Protein AF-A0A2V9KL20-F1 (afdb_monomer_lite)

pLDDT: mean 90.33, std 7.79, range [56.53, 96.44]

Foldseek 3Di:
DAAEAEEAPVCQDPDPCLVVPDDCVRPPPVNSVVVVVVVCVVPHHYHYNADEPPRDHPVVCVVVPDPDDDDPHDDD

Secondary structure (DSSP, 8-state):
---EEE--TT-SSTTTHHHHTS-TTTS-HHHHHHHHHHHHHT--EEE-S--BTTTB-HHHHHHTT-S---------

Sequence (76 aa):
MIPHIFQPFIAPVPGGMLHLGIPEYRLPRDVLQAQIREILDLGPKLVLNTRLGKDFSLADLTAQGFKAILLAIGLH

Radius of gyration: 13.73 Å; chains: 1; bounding box: 28×21×37 Å

Structure (mmCIF, N/CA/C/O backbone):
data_AF-A0A2V9KL20-F1
#
_entry.id   AF-A0A2V9KL20-F1
#
loop_
_atom_site.group_PDB
_atom_site.id
_atom_site.type_symbol
_atom_site.label_atom_id
_atom_site.label_alt_id
_atom_site.labe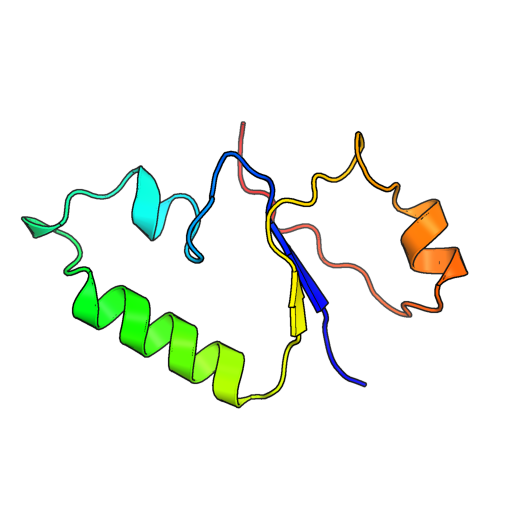l_comp_id
_atom_site.label_asym_id
_atom_site.label_entity_id
_atom_site.label_seq_id
_atom_site.pdbx_PDB_ins_code
_atom_site.Cartn_x
_atom_site.Cartn_y
_atom_site.Cartn_z
_atom_site.occupancy
_atom_site.B_iso_or_equiv
_atom_site.auth_seq_id
_atom_site.auth_comp_id
_atom_site.auth_asym_id
_atom_site.auth_atom_id
_atom_site.pdbx_PDB_model_num
ATOM 1 N N . MET A 1 1 ? -15.018 -12.127 4.914 1.00 69.38 1 MET A N 1
ATOM 2 C CA . MET A 1 1 ? -14.531 -10.870 5.529 1.00 69.38 1 MET A CA 1
ATOM 3 C C . MET A 1 1 ? -13.702 -10.161 4.476 1.00 69.38 1 MET A C 1
ATOM 5 O O . MET A 1 1 ? -12.807 -10.799 3.946 1.00 69.38 1 MET A O 1
ATOM 9 N N . ILE A 1 2 ? -14.046 -8.925 4.108 1.00 85.62 2 ILE A N 1
ATOM 10 C CA . ILE A 1 2 ? -13.352 -8.195 3.036 1.00 85.62 2 ILE A CA 1
ATOM 11 C C . ILE A 1 2 ? -12.082 -7.547 3.612 1.00 85.62 2 ILE A C 1
ATOM 13 O O . ILE A 1 2 ? -12.200 -6.692 4.499 1.00 85.62 2 ILE A O 1
ATOM 17 N N . PRO A 1 3 ? -10.875 -7.938 3.165 1.00 91.31 3 PRO A N 1
ATOM 18 C CA . PRO A 1 3 ? -9.644 -7.307 3.623 1.00 91.31 3 PRO A CA 1
ATOM 19 C C . PRO A 1 3 ? -9.563 -5.858 3.130 1.00 91.31 3 PRO A C 1
ATOM 21 O O . PRO A 1 3 ? -10.043 -5.524 2.048 1.00 91.31 3 PRO A O 1
ATOM 24 N N . HIS A 1 4 ? -8.961 -4.992 3.943 1.00 94.19 4 HIS A N 1
ATOM 25 C CA . HIS A 1 4 ? -8.701 -3.599 3.584 1.00 94.19 4 HIS A CA 1
ATOM 26 C C . HIS A 1 4 ? -7.193 -3.382 3.473 1.00 94.19 4 HIS A C 1
ATOM 28 O O . HIS A 1 4 ? -6.441 -3.785 4.361 1.00 94.19 4 HIS A O 1
ATOM 34 N N . ILE A 1 5 ? -6.762 -2.746 2.386 1.00 92.44 5 ILE A N 1
ATOM 35 C CA . ILE A 1 5 ? -5.365 -2.393 2.126 1.00 92.44 5 ILE A CA 1
ATOM 36 C C . ILE A 1 5 ? -5.248 -0.877 2.250 1.00 92.44 5 ILE A C 1
ATOM 38 O O . ILE A 1 5 ? -5.855 -0.152 1.466 1.00 92.44 5 ILE A O 1
ATOM 42 N N . PHE A 1 6 ? -4.467 -0.402 3.218 1.00 90.88 6 PHE A N 1
ATOM 43 C CA . PHE A 1 6 ? -4.216 1.025 3.433 1.00 90.88 6 PHE A CA 1
ATOM 44 C C . PHE A 1 6 ? -2.833 1.399 2.900 1.00 90.88 6 PHE A C 1
ATOM 46 O O . PHE A 1 6 ? -1.850 0.731 3.226 1.00 90.88 6 PHE A O 1
ATOM 53 N N . GLN A 1 7 ? -2.741 2.458 2.093 1.00 85.50 7 GLN A N 1
ATOM 54 C CA . GLN A 1 7 ? -1.468 2.961 1.566 1.00 85.50 7 GLN A CA 1
ATOM 55 C C . GLN A 1 7 ? -1.329 4.475 1.774 1.00 85.50 7 GLN A C 1
ATOM 57 O O . GLN A 1 7 ? -2.298 5.212 1.578 1.00 85.50 7 GLN A O 1
ATOM 62 N N . PRO A 1 8 ? -0.134 4.962 2.163 1.00 85.50 8 PRO A N 1
ATOM 63 C CA . PRO A 1 8 ? 0.089 6.372 2.454 1.00 85.50 8 PRO A CA 1
ATOM 64 C C . PRO A 1 8 ? 0.162 7.221 1.180 1.00 85.50 8 PRO A C 1
ATOM 66 O O . PRO A 1 8 ? 0.492 6.730 0.106 1.00 85.50 8 PRO A O 1
ATOM 69 N N . PHE A 1 9 ? -0.036 8.533 1.333 1.00 73.56 9 PHE A N 1
ATOM 70 C CA . PHE A 1 9 ? 0.007 9.520 0.242 1.00 73.56 9 PHE A CA 1
ATOM 71 C C . PHE A 1 9 ? 1.303 9.505 -0.590 1.00 73.56 9 PHE A C 1
ATOM 73 O O . PHE A 1 9 ? 1.274 9.814 -1.775 1.00 73.56 9 PHE A O 1
ATOM 80 N N . ILE A 1 10 ? 2.441 9.116 0.003 1.00 65.50 10 ILE A N 1
ATOM 81 C CA . ILE A 1 10 ? 3.724 9.027 -0.721 1.00 65.50 10 ILE A CA 1
ATOM 82 C C . ILE A 1 10 ? 3.718 7.955 -1.825 1.00 65.50 10 ILE A C 1
ATOM 84 O O . ILE A 1 10 ? 4.591 7.955 -2.687 1.00 65.50 10 ILE A O 1
ATOM 88 N N . ALA A 1 11 ? 2.731 7.055 -1.802 1.00 67.81 11 ALA A N 1
ATOM 89 C CA . ALA A 1 11 ? 2.425 6.099 -2.851 1.00 67.81 11 ALA A CA 1
ATOM 90 C C . ALA A 1 11 ? 1.009 6.394 -3.389 1.00 67.81 11 ALA A C 1
ATOM 92 O O . ALA A 1 11 ? 0.063 5.680 -3.054 1.00 67.81 11 ALA A O 1
ATOM 93 N N . PRO A 1 12 ? 0.835 7.446 -4.218 1.00 68.88 12 PRO A N 1
ATOM 94 C CA . PRO A 1 12 ? -0.477 7.826 -4.757 1.00 68.88 12 PRO A CA 1
ATOM 95 C C . PRO A 1 12 ? -1.026 6.796 -5.757 1.00 68.88 12 PRO A C 1
ATOM 97 O O . PRO A 1 12 ? -2.178 6.874 -6.175 1.00 68.88 12 PRO A O 1
ATOM 100 N N . VAL A 1 13 ? -0.194 5.826 -6.135 1.00 81.56 13 VAL A N 1
ATOM 101 C CA . VAL A 1 13 ? -0.506 4.700 -7.005 1.00 81.56 13 VAL A CA 1
ATOM 102 C C . VAL A 1 13 ? -0.208 3.391 -6.273 1.00 81.56 13 VAL A C 1
ATOM 104 O O . VAL A 1 13 ? 0.829 3.282 -5.606 1.00 81.56 13 VAL A O 1
ATOM 107 N N . PRO A 1 14 ? -1.080 2.375 -6.409 1.00 85.19 14 PRO A N 1
ATOM 108 C CA . PRO A 1 14 ? -0.824 1.066 -5.837 1.00 85.19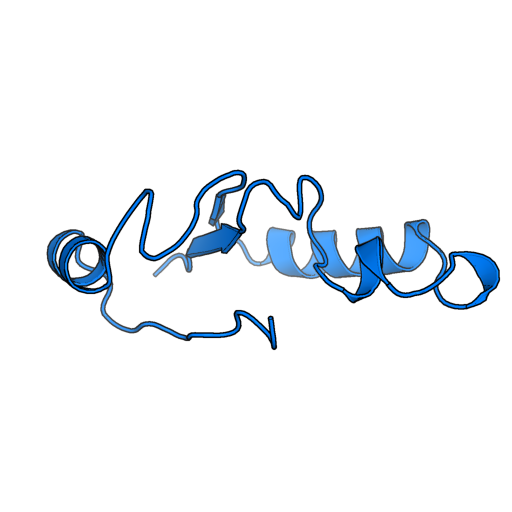 14 PRO A CA 1
ATOM 109 C C . PRO A 1 14 ? 0.456 0.442 -6.405 1.00 85.19 14 PRO A C 1
ATOM 111 O O . PRO A 1 14 ? 0.830 0.661 -7.559 1.00 85.19 14 PRO A O 1
ATOM 114 N N . GLY A 1 15 ? 1.125 -0.350 -5.565 1.00 87.38 15 GLY A N 1
ATOM 115 C CA . GLY A 1 15 ? 2.347 -1.085 -5.913 1.00 87.38 15 GLY A CA 1
ATOM 116 C C . GLY A 1 15 ? 3.588 -0.692 -5.106 1.00 87.38 15 GLY A C 1
ATOM 117 O O . GL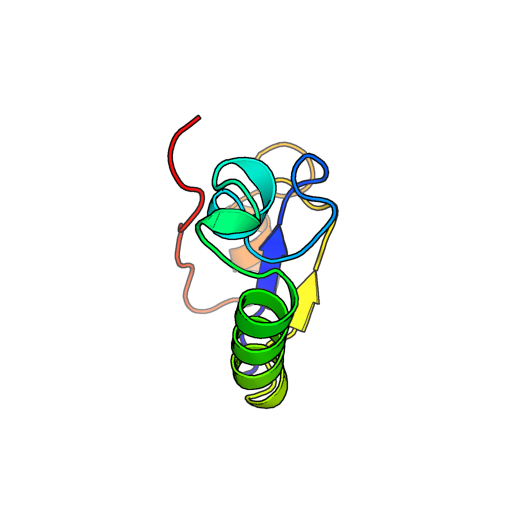Y A 1 15 ? 4.599 -1.388 -5.178 1.00 87.38 15 GLY A O 1
ATOM 118 N N . GLY A 1 16 ? 3.534 0.382 -4.309 1.00 88.81 16 GLY A N 1
ATOM 119 C CA . GLY A 1 16 ? 4.628 0.766 -3.408 1.00 88.81 16 GLY A CA 1
ATOM 120 C C . GLY A 1 16 ? 5.973 0.897 -4.134 1.00 88.81 16 GLY A C 1
ATOM 121 O O . GLY A 1 16 ? 6.050 1.495 -5.206 1.00 88.81 16 GLY A O 1
ATOM 122 N N . MET A 1 17 ? 7.036 0.297 -3.590 1.00 88.94 17 MET A N 1
ATOM 123 C CA . MET A 1 17 ? 8.382 0.369 -4.180 1.00 88.94 17 MET A CA 1
ATOM 124 C C . MET A 1 17 ? 8.510 -0.304 -5.554 1.00 88.94 17 MET A C 1
ATOM 126 O O . MET A 1 17 ? 9.389 0.085 -6.323 1.00 88.94 17 MET A O 1
ATOM 130 N N . LEU A 1 18 ? 7.632 -1.249 -5.910 1.00 90.88 18 LEU A N 1
ATOM 131 C CA . LEU A 1 18 ? 7.607 -1.807 -7.270 1.00 90.88 18 LEU A CA 1
ATOM 132 C C . LEU A 1 18 ? 7.235 -0.727 -8.293 1.00 90.88 18 LEU A C 1
ATOM 134 O O . LEU A 1 18 ? 7.787 -0.683 -9.391 1.00 90.88 18 LEU A O 1
ATOM 138 N N . HIS A 1 19 ? 6.340 0.183 -7.909 1.00 89.94 19 HIS A N 1
ATOM 139 C CA . HIS A 1 19 ? 5.970 1.322 -8.737 1.00 89.94 19 HIS A CA 1
ATOM 140 C C . HIS A 1 19 ? 7.002 2.454 -8.638 1.00 89.94 19 HIS A C 1
ATOM 142 O O . HIS A 1 19 ? 7.438 2.987 -9.654 1.00 89.94 19 HIS A O 1
ATOM 148 N N . LEU A 1 20 ? 7.405 2.822 -7.419 1.00 88.44 20 LEU A N 1
ATOM 149 C CA . LEU A 1 20 ? 8.185 4.038 -7.165 1.00 88.44 20 LEU A CA 1
ATOM 150 C C . LEU A 1 20 ? 9.699 3.866 -7.364 1.00 88.44 20 LEU A C 1
ATOM 152 O O . LEU A 1 20 ? 10.375 4.819 -7.736 1.00 88.44 20 LEU A O 1
ATOM 156 N N . GLY A 1 21 ? 10.242 2.677 -7.092 1.00 88.56 21 GLY A N 1
ATOM 157 C CA . GLY A 1 21 ? 11.689 2.438 -7.055 1.00 88.56 21 GLY A CA 1
ATOM 158 C C . GLY A 1 21 ? 12.246 1.685 -8.261 1.00 88.56 21 GLY A C 1
ATOM 159 O O . GLY A 1 21 ? 13.407 1.877 -8.620 1.00 88.56 21 GLY A O 1
ATOM 160 N N . ILE A 1 22 ? 11.447 0.824 -8.901 1.00 91.50 22 ILE A N 1
ATOM 161 C CA . ILE A 1 22 ? 11.902 0.036 -10.053 1.00 91.50 22 ILE A CA 1
ATOM 162 C C . ILE A 1 22 ? 11.636 0.821 -11.349 1.00 91.50 22 ILE A C 1
ATOM 164 O O . ILE A 1 22 ? 10.486 1.195 -11.604 1.00 91.50 22 ILE A O 1
ATOM 168 N N . PRO A 1 23 ? 12.667 1.072 -12.181 1.00 92.94 23 PRO A N 1
ATOM 169 C CA . PRO A 1 23 ? 12.498 1.699 -13.488 1.00 92.94 23 PRO A CA 1
ATOM 170 C C . PRO A 1 23 ? 11.618 0.871 -14.426 1.00 92.94 23 PRO A C 1
ATOM 172 O O . PRO A 1 23 ? 11.697 -0.357 -14.434 1.00 92.94 23 PRO A O 1
ATOM 175 N N . GLU A 1 24 ? 10.856 1.548 -15.282 1.00 93.50 24 GLU A N 1
ATOM 176 C CA . GLU A 1 24 ? 9.888 0.916 -16.188 1.00 93.50 24 GLU A CA 1
ATOM 177 C C . GLU A 1 24 ? 10.515 -0.081 -17.172 1.00 93.50 24 GLU A C 1
ATOM 179 O O . GLU A 1 24 ? 9.947 -1.138 -17.417 1.00 93.50 24 GLU A O 1
ATOM 184 N N . TYR A 1 25 ? 11.734 0.173 -17.656 1.00 94.75 25 TYR A N 1
ATOM 185 C CA . TYR A 1 25 ? 12.437 -0.776 -18.530 1.00 94.75 25 TYR A CA 1
ATOM 186 C C . TYR A 1 25 ? 12.809 -2.103 -17.834 1.00 94.75 25 TYR A C 1
ATOM 188 O O . TYR A 1 25 ? 13.143 -3.069 -18.514 1.00 94.75 25 TYR A O 1
ATOM 196 N N . ARG A 1 26 ? 12.788 -2.160 -16.490 1.00 96.38 26 ARG A N 1
ATOM 197 C CA . ARG A 1 26 ? 12.981 -3.399 -15.705 1.00 96.38 26 ARG A CA 1
ATOM 198 C C . ARG A 1 26 ? 11.670 -4.015 -15.241 1.00 96.38 26 ARG A C 1
ATOM 200 O O . ARG A 1 26 ? 11.612 -5.223 -15.049 1.00 96.38 26 ARG A O 1
ATOM 207 N N . LEU A 1 27 ? 10.653 -3.187 -15.023 1.00 95.19 27 LEU A N 1
ATOM 208 C CA . LEU A 1 27 ? 9.318 -3.617 -14.640 1.00 95.19 27 LEU A CA 1
ATOM 209 C C . LEU A 1 27 ? 8.281 -2.764 -15.382 1.00 95.19 27 LEU A C 1
ATOM 211 O O . LEU A 1 27 ? 7.954 -1.666 -14.913 1.00 95.19 27 LEU A O 1
ATOM 215 N N . PRO A 1 28 ? 7.771 -3.263 -16.522 1.00 95.75 28 PRO A N 1
ATOM 216 C CA . PRO A 1 28 ? 6.751 -2.576 -17.301 1.00 95.75 28 PRO A CA 1
ATOM 217 C C . PRO A 1 28 ? 5.517 -2.239 -16.456 1.00 95.75 28 PRO A C 1
ATOM 219 O O . PRO A 1 28 ? 5.063 -3.036 -15.624 1.00 95.75 28 PRO A O 1
ATOM 222 N N . ARG A 1 29 ? 4.986 -1.022 -16.625 1.00 92.31 29 ARG A N 1
ATOM 223 C CA . ARG A 1 29 ? 3.882 -0.525 -15.788 1.00 92.31 29 ARG A CA 1
ATOM 224 C C . ARG A 1 29 ? 2.581 -1.262 -16.055 1.00 92.31 29 ARG A C 1
ATOM 226 O O . ARG A 1 29 ? 1.824 -1.481 -15.118 1.00 92.31 29 ARG A O 1
ATOM 233 N N . ASP A 1 30 ? 2.342 -1.678 -17.287 1.00 95.06 30 ASP A N 1
ATOM 234 C CA . ASP A 1 30 ? 1.198 -2.495 -17.686 1.00 95.06 30 ASP A CA 1
ATOM 235 C C . ASP A 1 30 ? 1.166 -3.845 -16.955 1.00 95.06 30 ASP A C 1
ATOM 237 O O . ASP A 1 30 ? 0.131 -4.200 -16.391 1.00 95.06 30 ASP A O 1
ATOM 241 N N . VAL A 1 31 ? 2.305 -4.539 -16.860 1.00 95.69 31 VAL A N 1
ATOM 242 C CA . VAL A 1 31 ? 2.436 -5.806 -16.120 1.00 95.69 31 VAL A CA 1
ATOM 243 C C . VAL A 1 31 ? 2.157 -5.597 -14.632 1.00 95.69 31 VAL A C 1
ATOM 245 O O . VAL A 1 31 ? 1.375 -6.337 -14.033 1.00 95.69 31 VAL A O 1
ATOM 248 N N . LEU A 1 32 ? 2.742 -4.556 -14.029 1.00 94.69 32 LEU A N 1
ATOM 249 C CA . LEU A 1 32 ? 2.491 -4.224 -12.624 1.00 94.69 32 LEU A CA 1
ATOM 250 C C . LEU A 1 32 ? 1.009 -3.896 -12.374 1.00 94.69 32 LEU A C 1
ATOM 252 O O . LEU A 1 32 ? 0.434 -4.348 -11.386 1.00 94.69 32 LEU A O 1
ATOM 256 N N . GLN A 1 33 ? 0.378 -3.126 -13.264 1.00 93.75 33 GLN A N 1
ATOM 257 C CA . GLN A 1 33 ? -1.040 -2.788 -13.146 1.00 93.75 33 GLN A CA 1
ATOM 258 C C . GLN A 1 33 ? -1.948 -4.007 -13.332 1.00 93.75 33 GLN A C 1
ATOM 260 O O . GLN A 1 33 ? -2.945 -4.107 -12.621 1.00 93.75 33 GLN A O 1
ATOM 265 N N . ALA A 1 34 ? -1.616 -4.936 -14.232 1.00 95.81 34 ALA A N 1
ATOM 266 C CA . ALA A 1 34 ? -2.364 -6.182 -14.398 1.00 95.81 34 ALA A CA 1
ATOM 267 C C . ALA A 1 34 ? -2.364 -7.006 -13.101 1.00 95.81 34 ALA A C 1
ATOM 269 O O . ALA A 1 34 ? -3.427 -7.374 -12.610 1.00 95.81 34 ALA A O 1
ATOM 270 N N . GLN A 1 35 ? -1.196 -7.170 -12.476 1.00 95.12 35 GLN A N 1
ATOM 271 C CA . GLN A 1 35 ? -1.059 -7.880 -11.201 1.00 95.12 35 GLN A CA 1
ATOM 272 C C . GLN A 1 35 ? -1.809 -7.193 -10.049 1.00 95.12 35 GLN A C 1
ATOM 274 O O . GLN A 1 35 ? -2.442 -7.849 -9.225 1.00 95.12 35 GLN A O 1
ATOM 279 N N . ILE A 1 36 ? -1.790 -5.858 -9.993 1.00 93.81 36 ILE A N 1
ATOM 280 C CA . ILE A 1 36 ? -2.585 -5.112 -9.006 1.00 93.81 36 ILE A CA 1
ATOM 281 C C . ILE A 1 36 ? -4.080 -5.364 -9.221 1.00 93.81 36 ILE A C 1
ATOM 283 O O . ILE A 1 36 ? -4.790 -5.599 -8.246 1.00 93.81 36 ILE A O 1
ATOM 287 N N . ARG A 1 37 ? -4.563 -5.333 -10.469 1.00 94.56 37 ARG A N 1
ATOM 288 C CA . ARG A 1 37 ? -5.976 -5.595 -10.785 1.00 94.56 37 ARG A CA 1
ATOM 289 C C . ARG A 1 37 ? -6.390 -7.001 -10.380 1.00 94.56 37 ARG A C 1
ATOM 291 O O . ARG A 1 37 ? -7.389 -7.121 -9.690 1.00 94.56 37 ARG A O 1
ATOM 298 N N . GLU A 1 38 ? -5.586 -8.015 -10.692 1.00 95.94 38 GLU A N 1
ATOM 299 C CA . GLU A 1 38 ? -5.844 -9.400 -10.270 1.00 95.94 38 GLU A CA 1
ATOM 300 C C . GLU A 1 38 ? -6.067 -9.501 -8.753 1.00 95.94 38 GLU A C 1
ATOM 302 O O . GLU A 1 38 ? -6.995 -10.169 -8.307 1.00 95.94 38 GLU A O 1
ATOM 307 N N . ILE A 1 39 ? -5.272 -8.787 -7.947 1.00 93.69 39 ILE A N 1
ATOM 308 C CA . ILE A 1 39 ? -5.455 -8.741 -6.489 1.00 93.69 39 ILE A CA 1
ATOM 309 C C . ILE A 1 39 ? -6.748 -8.009 -6.110 1.00 93.69 39 ILE A C 1
ATOM 311 O O . ILE A 1 39 ? -7.461 -8.465 -5.217 1.00 93.69 39 ILE A O 1
ATOM 315 N N . LEU A 1 40 ? -7.050 -6.873 -6.745 1.00 93.38 40 LEU A N 1
ATOM 316 C CA . LEU A 1 40 ? -8.258 -6.087 -6.462 1.00 93.38 40 LEU A CA 1
ATOM 317 C C . LEU A 1 40 ? -9.548 -6.813 -6.875 1.00 93.38 40 LEU A C 1
ATOM 319 O O . LEU A 1 40 ? -10.566 -6.667 -6.198 1.00 93.38 40 LEU A O 1
ATOM 323 N N . ASP A 1 41 ? -9.494 -7.647 -7.910 1.00 95.31 41 ASP A N 1
ATOM 324 C CA . ASP A 1 41 ? -10.618 -8.455 -8.389 1.00 95.31 41 ASP A CA 1
ATOM 325 C C . ASP A 1 41 ? -11.000 -9.570 -7.398 1.00 95.31 41 ASP A C 1
ATOM 327 O O . ASP A 1 41 ? -12.147 -10.016 -7.377 1.00 95.31 41 ASP A O 1
ATOM 331 N N . LEU A 1 42 ? -10.094 -9.960 -6.489 1.00 94.50 42 LEU A N 1
ATOM 332 C CA . LEU A 1 42 ? -10.407 -10.856 -5.363 1.00 94.50 42 LEU A CA 1
ATOM 333 C C . LEU A 1 42 ? -11.288 -10.188 -4.287 1.00 94.50 42 LEU A C 1
ATOM 335 O O . LEU A 1 42 ? -11.681 -10.828 -3.310 1.00 94.50 42 LEU A O 1
ATOM 339 N N . GLY A 1 43 ? -11.594 -8.900 -4.448 1.00 92.44 43 GLY A N 1
ATOM 340 C CA . GLY A 1 43 ? -12.469 -8.122 -3.583 1.00 92.44 43 GLY A CA 1
ATOM 341 C C . GLY A 1 43 ? -11.849 -7.406 -2.373 1.00 92.44 43 GLY A C 1
ATOM 342 O O . GLY A 1 43 ? -12.643 -7.007 -1.516 1.00 92.44 43 GLY A O 1
ATOM 343 N N . PRO A 1 44 ? -10.519 -7.205 -2.209 1.00 95.19 44 PRO A N 1
ATOM 344 C CA . PRO A 1 44 ? -10.026 -6.304 -1.171 1.00 95.19 44 PRO A CA 1
ATOM 345 C C . PRO A 1 44 ? -10.475 -4.861 -1.442 1.00 95.19 44 PRO A C 1
ATOM 347 O O . PRO A 1 44 ? -10.524 -4.400 -2.581 1.00 95.19 44 PRO A O 1
ATOM 350 N N . LYS A 1 45 ? -10.713 -4.095 -0.375 1.00 93.94 45 LYS A N 1
ATOM 351 C CA . LYS A 1 45 ? -10.903 -2.645 -0.481 1.00 93.94 45 LYS A CA 1
ATOM 352 C C . LYS A 1 45 ? -9.553 -1.940 -0.390 1.00 93.94 45 LYS A C 1
ATOM 354 O O . LYS A 1 45 ? -8.911 -1.972 0.659 1.00 93.94 45 LYS A O 1
ATOM 359 N N . LEU A 1 46 ? -9.142 -1.267 -1.461 1.00 92.44 46 LEU A N 1
ATOM 360 C CA . LEU A 1 46 ? -7.961 -0.405 -1.453 1.00 92.44 46 LEU A CA 1
ATOM 361 C C . LEU A 1 46 ? -8.330 1.004 -0.970 1.00 92.44 46 LEU A C 1
ATOM 363 O O . LEU A 1 46 ? -9.212 1.654 -1.528 1.00 92.44 46 LEU A O 1
ATOM 367 N N . VAL A 1 47 ? -7.637 1.477 0.061 1.00 91.50 47 VAL A N 1
ATOM 368 C CA . VAL A 1 47 ? -7.777 2.813 0.644 1.00 91.50 47 VAL A CA 1
ATOM 369 C C . VAL A 1 47 ? -6.434 3.531 0.514 1.00 91.50 47 VAL A C 1
ATOM 371 O O . VAL A 1 47 ? -5.474 3.238 1.228 1.00 91.50 47 VAL A O 1
ATOM 374 N N . LEU A 1 48 ? -6.356 4.457 -0.438 1.00 89.75 48 LEU A N 1
ATOM 375 C CA . LEU A 1 48 ? -5.162 5.269 -0.683 1.00 89.75 48 LEU A CA 1
ATOM 376 C C . LEU A 1 48 ? -5.109 6.482 0.257 1.00 89.75 48 LEU A C 1
ATOM 378 O O . LEU A 1 48 ? -6.076 6.795 0.953 1.00 89.75 48 LEU A O 1
ATOM 382 N N . ASN A 1 49 ? -3.977 7.188 0.251 1.00 88.44 49 ASN A N 1
ATOM 383 C CA . ASN A 1 49 ? -3.764 8.439 0.987 1.00 88.44 49 ASN A CA 1
ATOM 384 C C . ASN A 1 49 ? -4.004 8.337 2.503 1.00 88.44 49 ASN A C 1
ATOM 386 O O . ASN A 1 49 ? -4.403 9.311 3.128 1.00 88.44 49 ASN A O 1
ATOM 390 N N . THR A 1 50 ? -3.759 7.164 3.088 1.00 90.81 50 THR A N 1
ATOM 391 C CA . THR A 1 50 ? -4.066 6.868 4.492 1.00 90.81 50 THR A CA 1
ATOM 392 C C . THR A 1 50 ? -2.845 6.249 5.174 1.00 90.81 50 THR A C 1
ATOM 394 O O . THR A 1 50 ? -2.420 5.142 4.839 1.00 90.81 50 THR A O 1
ATOM 397 N N . ARG A 1 51 ? -2.232 6.977 6.113 1.00 90.06 51 ARG A N 1
ATOM 398 C CA . ARG A 1 51 ? -0.969 6.633 6.779 1.00 90.06 51 ARG A CA 1
ATOM 399 C C . ARG A 1 51 ? -1.189 6.193 8.229 1.00 90.06 51 ARG A C 1
ATOM 401 O O . ARG A 1 51 ? -1.656 6.965 9.067 1.00 90.06 51 ARG A O 1
ATOM 408 N N . LEU A 1 52 ? -0.729 4.980 8.541 1.00 91.50 52 LEU A N 1
ATOM 409 C CA . LEU A 1 52 ? -0.643 4.474 9.914 1.00 91.50 52 LEU A CA 1
ATOM 410 C C . LEU A 1 52 ? 0.230 5.401 10.780 1.00 91.50 52 LEU A C 1
ATOM 412 O O . LEU A 1 52 ? 1.321 5.797 10.373 1.00 91.50 52 LEU A O 1
ATOM 416 N N . GLY A 1 53 ? -0.254 5.739 11.974 1.00 91.06 53 GLY A N 1
ATOM 417 C CA . GLY A 1 53 ? 0.407 6.619 12.941 1.00 91.06 53 GLY A CA 1
ATOM 418 C C . GLY A 1 53 ? 0.151 8.115 12.733 1.00 91.06 53 GLY A C 1
ATOM 419 O O . GLY A 1 53 ? 0.503 8.900 13.608 1.00 91.06 53 GLY A O 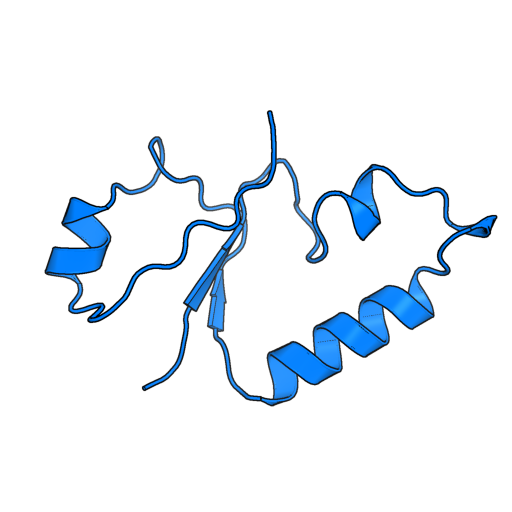1
ATOM 420 N N . LYS A 1 54 ? -0.466 8.520 11.613 1.00 91.56 54 LYS A N 1
ATOM 421 C CA . LYS A 1 54 ? -0.892 9.910 11.372 1.00 91.56 54 LYS A CA 1
ATOM 422 C C . LYS A 1 54 ? -2.405 10.024 11.209 1.00 91.56 54 LYS A C 1
ATOM 424 O O . LYS A 1 54 ? -3.015 10.849 11.876 1.00 91.56 54 LYS A O 1
ATOM 429 N N . ASP A 1 55 ? -2.979 9.192 10.345 1.00 93.25 55 ASP A N 1
ATOM 430 C CA . ASP A 1 55 ? -4.402 9.249 9.993 1.00 93.25 55 ASP A CA 1
ATOM 431 C C . ASP A 1 55 ? -5.230 8.217 10.777 1.00 93.25 55 ASP A C 1
ATOM 433 O O . ASP A 1 55 ? -6.427 8.400 10.975 1.00 93.25 55 ASP A O 1
ATOM 437 N N . PHE A 1 56 ? -4.596 7.133 11.239 1.00 94.50 56 PHE A N 1
ATOM 438 C CA . PHE A 1 56 ? -5.204 6.112 12.097 1.00 94.50 56 PHE A CA 1
ATOM 439 C C . PHE A 1 56 ? -4.139 5.366 12.914 1.00 94.50 56 PHE A C 1
ATOM 441 O O . PHE A 1 56 ? -2.958 5.344 12.553 1.00 94.50 56 PHE A O 1
ATOM 448 N N . SER A 1 57 ? -4.557 4.707 13.990 1.00 95.94 57 SER A N 1
ATOM 449 C CA . SER A 1 57 ? -3.747 3.825 14.832 1.00 95.94 57 SER A CA 1
ATOM 450 C C . SER A 1 57 ? -4.202 2.360 14.741 1.00 95.94 57 SER A C 1
ATOM 452 O O . SER A 1 57 ? -5.277 2.041 14.231 1.00 95.94 57 SER A O 1
ATOM 454 N N . LEU A 1 58 ? -3.397 1.436 15.276 1.00 94.88 58 LEU A N 1
ATOM 455 C CA . LEU A 1 58 ? -3.790 0.021 15.379 1.00 94.88 58 LEU A CA 1
ATOM 456 C C . LEU A 1 58 ? -4.996 -0.187 16.309 1.00 94.88 58 LEU A C 1
ATOM 458 O O . LEU A 1 58 ? -5.804 -1.093 16.085 1.00 94.88 58 LEU A O 1
ATOM 462 N N . ALA A 1 59 ? -5.130 0.661 17.333 1.00 95.88 59 ALA A N 1
ATOM 463 C CA . ALA A 1 59 ? -6.278 0.645 18.230 1.00 95.88 59 ALA A CA 1
ATOM 464 C C . ALA A 1 59 ? -7.562 1.017 17.478 1.00 95.88 59 ALA A C 1
ATOM 466 O O . ALA A 1 59 ? -8.573 0.339 17.648 1.00 95.88 59 ALA A O 1
ATOM 467 N N . ASP A 1 60 ? -7.499 2.003 16.576 1.00 96.31 60 ASP A N 1
ATOM 468 C CA . ASP A 1 60 ? -8.647 2.405 15.754 1.00 96.31 60 ASP A CA 1
ATOM 469 C C . ASP A 1 60 ? -9.116 1.268 14.844 1.00 96.31 60 ASP A C 1
ATOM 471 O O . ASP A 1 60 ? -10.315 1.023 14.739 1.00 96.31 60 ASP A O 1
ATOM 475 N N . LEU A 1 61 ? -8.192 0.523 14.223 1.00 94.94 61 LEU A N 1
ATOM 476 C CA . LEU A 1 61 ? -8.549 -0.653 13.418 1.00 94.94 61 LEU A CA 1
ATOM 477 C C . LEU A 1 61 ? -9.195 -1.747 14.276 1.00 94.94 61 LEU A C 1
ATOM 479 O O . LEU A 1 61 ? -10.200 -2.345 13.895 1.00 94.94 61 LEU A O 1
ATOM 483 N N . THR A 1 62 ? -8.660 -1.992 15.468 1.00 94.56 62 THR A N 1
ATOM 484 C CA . THR A 1 62 ? -9.248 -2.978 16.382 1.00 94.56 62 THR A CA 1
ATOM 485 C C . THR A 1 62 ? -10.662 -2.558 16.802 1.00 94.56 62 THR A C 1
ATOM 487 O O . THR A 1 62 ? -11.583 -3.376 16.772 1.00 94.56 62 THR A O 1
ATOM 490 N N . ALA A 1 63 ? -10.867 -1.271 17.103 1.00 96.44 63 ALA A N 1
ATOM 491 C CA . ALA A 1 63 ? -12.166 -0.692 17.446 1.00 96.44 63 ALA A CA 1
ATOM 492 C C . ALA A 1 63 ? -13.166 -0.719 16.274 1.00 96.44 63 ALA A C 1
ATOM 494 O O . ALA A 1 63 ? -14.354 -0.943 16.487 1.00 96.44 63 ALA A O 1
ATOM 495 N N . GLN A 1 64 ? -12.691 -0.582 15.031 1.00 94.19 64 GLN A N 1
ATOM 496 C CA . GLN A 1 64 ? -13.490 -0.751 13.807 1.00 94.19 64 GLN A CA 1
ATOM 497 C C . GLN A 1 64 ? -13.870 -2.217 13.521 1.00 94.19 64 GLN A C 1
ATOM 499 O O . GLN A 1 64 ? -14.583 -2.499 12.559 1.00 94.19 64 GLN A O 1
ATOM 504 N N . GLY A 1 65 ? -13.423 -3.164 14.351 1.00 95.44 65 GLY A N 1
ATOM 505 C CA . GLY A 1 65 ? -13.819 -4.568 14.278 1.00 95.44 65 GLY A CA 1
ATOM 506 C C . GLY A 1 65 ? -12.933 -5.444 13.393 1.00 95.44 65 GLY A C 1
ATOM 507 O O . GLY A 1 65 ? -13.287 -6.608 13.166 1.00 95.44 65 GLY A O 1
ATOM 508 N N . PHE A 1 66 ? -11.782 -4.942 12.931 1.00 95.12 66 PHE A N 1
ATOM 509 C CA . PHE A 1 66 ? -10.786 -5.764 12.242 1.00 95.12 66 PHE A CA 1
ATOM 510 C C . PHE A 1 66 ? -10.297 -6.884 13.172 1.00 95.12 66 PHE A C 1
ATOM 512 O O . PHE A 1 66 ? -9.903 -6.641 14.310 1.00 95.12 66 PHE A O 1
ATOM 519 N N . LYS A 1 67 ? -10.349 -8.134 12.696 1.00 95.38 67 LYS A N 1
ATOM 520 C CA . LYS A 1 67 ? -9.999 -9.325 13.498 1.00 95.38 67 LYS A CA 1
ATOM 521 C C . LYS A 1 67 ? -8.536 -9.742 13.376 1.00 95.38 67 LYS A C 1
ATOM 523 O O . LYS A 1 67 ? -8.044 -10.477 14.222 1.00 95.38 67 LYS A O 1
ATOM 528 N N . ALA A 1 68 ? -7.862 -9.284 12.329 1.00 95.38 68 ALA A N 1
ATOM 529 C CA . ALA A 1 68 ? -6.451 -9.523 12.077 1.00 95.38 68 ALA A CA 1
ATOM 530 C C . ALA A 1 68 ? -5.860 -8.305 11.363 1.00 95.38 68 ALA A C 1
ATOM 532 O O . ALA A 1 68 ? -6.546 -7.658 10.568 1.00 95.38 68 ALA A O 1
ATOM 533 N N . ILE A 1 69 ? -4.594 -8.003 11.648 1.00 95.06 69 ILE A N 1
ATOM 534 C CA . ILE A 1 69 ? -3.859 -6.885 11.053 1.00 95.06 69 ILE A CA 1
ATOM 535 C C . ILE A 1 69 ? -2.513 -7.417 10.558 1.00 95.06 69 ILE A C 1
ATOM 537 O O . ILE A 1 69 ? -1.772 -8.032 11.322 1.00 95.06 69 ILE A O 1
ATOM 541 N N . LEU A 1 70 ? -2.197 -7.162 9.286 1.00 95.00 70 LEU A N 1
ATOM 542 C CA . LEU A 1 70 ? -0.897 -7.449 8.681 1.00 95.00 70 LEU A CA 1
ATOM 543 C C . LE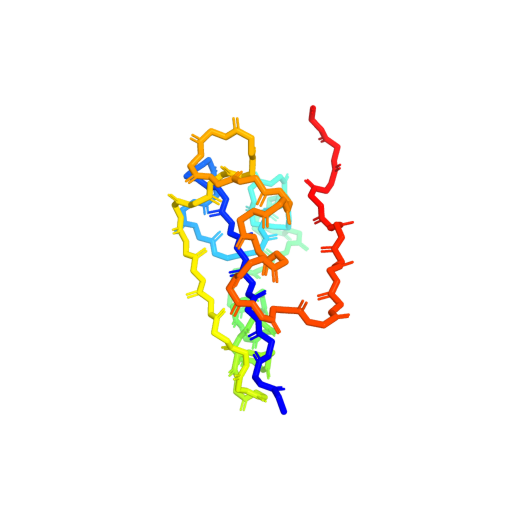U A 1 70 ? -0.174 -6.131 8.400 1.00 95.00 70 LEU A C 1
ATOM 545 O O . LEU A 1 70 ? -0.674 -5.291 7.653 1.00 95.00 70 LEU A O 1
ATOM 549 N N . LEU A 1 71 ? 1.020 -5.967 8.968 1.00 94.12 71 LEU A N 1
ATOM 550 C CA . LEU A 1 71 ? 1.887 -4.829 8.682 1.00 94.12 71 LEU A CA 1
ATOM 551 C C . LEU A 1 71 ? 2.861 -5.193 7.561 1.00 94.12 71 LEU A C 1
ATOM 553 O O . LEU A 1 71 ? 3.824 -5.921 7.773 1.00 94.12 71 LEU A O 1
ATOM 557 N N . ALA A 1 72 ? 2.600 -4.662 6.369 1.00 92.06 72 ALA A N 1
ATOM 558 C CA . ALA A 1 72 ? 3.420 -4.840 5.170 1.00 92.06 72 ALA A CA 1
ATOM 559 C C . ALA A 1 72 ? 3.891 -3.480 4.620 1.00 92.06 72 ALA A C 1
ATOM 561 O O . ALA A 1 72 ? 3.778 -3.194 3.432 1.00 92.06 72 ALA A O 1
ATOM 562 N N . ILE A 1 73 ? 4.373 -2.606 5.509 1.00 89.50 73 ILE A N 1
ATOM 563 C CA . ILE A 1 73 ? 4.713 -1.207 5.188 1.00 89.50 73 ILE A CA 1
ATOM 564 C C . ILE A 1 73 ? 6.084 -1.030 4.511 1.00 89.50 73 ILE A C 1
ATOM 566 O O . ILE A 1 73 ? 6.429 0.081 4.117 1.00 89.50 73 ILE A O 1
ATOM 570 N N . GLY A 1 74 ? 6.852 -2.110 4.342 1.00 88.00 74 GLY A N 1
ATOM 571 C CA . GLY A 1 74 ? 8.215 -2.048 3.817 1.00 88.00 74 GLY A CA 1
ATOM 572 C C . GLY A 1 74 ? 9.193 -1.422 4.813 1.00 88.00 74 GLY A C 1
ATOM 573 O O . GLY A 1 74 ? 9.018 -1.555 6.024 1.00 88.00 74 GLY A O 1
ATOM 574 N N . LEU A 1 75 ? 10.232 -0.767 4.293 1.00 80.06 75 LEU A N 1
ATOM 575 C CA . LEU A 1 75 ? 11.288 -0.130 5.077 1.00 80.06 75 LEU A CA 1
ATOM 576 C C . LEU A 1 75 ? 11.400 1.341 4.662 1.00 80.06 75 LEU A C 1
ATOM 578 O O . LEU A 1 75 ? 11.621 1.626 3.482 1.00 80.06 75 LEU A O 1
ATOM 582 N N . HIS A 1 76 ? 11.206 2.246 5.620 1.00 56.53 76 HIS A N 1
ATOM 583 C CA . HIS A 1 76 ? 11.480 3.677 5.501 1.00 56.53 76 HIS A CA 1
ATOM 584 C C . HIS A 1 76 ? 11.683 4.277 6.891 1.00 56.53 76 HIS A C 1
ATOM 586 O O . HIS A 1 76 ? 10.771 4.10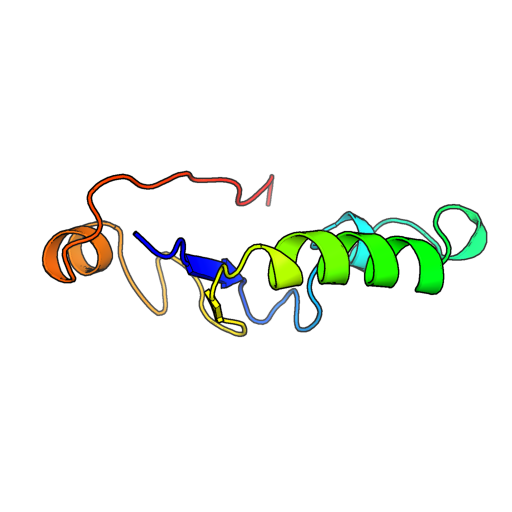3 7.732 1.00 56.53 76 HIS A O 1
#